Protein AF-A0A0E9M1F2-F1 (afdb_monomer)

Nearest PDB structures (foldseek):
  8jc7-assembly1_A  TM=2.926E-01  e=7.086E+00  Vibrio campbellii
  6x6p-assembly1_A  TM=1.108E-01  e=1.861E+00  Severe acute respiratory syndrome coronavirus 2

Solvent-accessible surface area (backbone atoms only — not comparable to full-atom values): 9567 Å² total; per-residue (Å²): 112,72,69,56,55,54,52,54,57,59,66,70,52,76,85,73,68,86,64,77,74,76,79,70,84,77,82,89,70,90,84,58,89,80,56,48,79,32,83,69,50,69,43,89,30,13,66,42,88,88,74,81,45,76,45,56,32,32,26,39,34,21,42,16,96,83,67,35,23,41,37,38,40,34,37,42,64,46,78,95,40,34,46,50,17,32,39,39,38,39,39,39,50,80,79,75,44,38,36,38,38,41,40,30,30,30,37,47,77,48,76,52,74,49,75,49,71,46,95,90,69,83,50,76,46,79,46,77,46,80,47,74,48,79,35,59,37,40,36,43,36,41,32,48,91,56,82,70,49,59,91,96,43,84,44,78,56,77,51,73,52,78,50,110

Structure (mmCIF, N/CA/C/O backbone):
data_AF-A0A0E9M1F2-F1
#
_entry.id   AF-A0A0E9M1F2-F1
#
loop_
_atom_site.group_PDB
_atom_site.id
_atom_site.type_symbol
_atom_site.label_atom_id
_atom_site.label_alt_id
_atom_site.label_comp_id
_atom_site.label_asym_id
_atom_site.label_entity_id
_atom_site.label_seq_id
_atom_site.pdbx_PDB_ins_code
_atom_site.Cartn_x
_atom_site.Cartn_y
_atom_site.Cartn_z
_atom_site.occupancy
_atom_site.B_iso_or_equiv
_atom_site.auth_seq_id
_atom_site.auth_comp_id
_atom_site.auth_asym_id
_atom_site.auth_atom_id
_atom_site.pdbx_PDB_model_num
ATOM 1 N N . MET A 1 1 ? -1.964 -54.887 18.252 1.00 58.47 1 MET A N 1
ATOM 2 C CA . MET A 1 1 ? -1.751 -53.729 17.357 1.00 58.47 1 MET A CA 1
ATOM 3 C C . MET A 1 1 ? -2.248 -52.422 17.979 1.00 58.47 1 MET A C 1
ATOM 5 O O . MET A 1 1 ? -1.448 -51.513 18.090 1.00 58.47 1 MET A O 1
ATOM 9 N N . ILE A 1 2 ? -3.492 -52.333 18.481 1.00 62.94 2 ILE A N 1
ATOM 10 C CA . ILE A 1 2 ? -4.007 -51.118 19.165 1.00 62.94 2 ILE A CA 1
ATOM 11 C C . ILE A 1 2 ? -3.210 -50.775 20.438 1.00 62.94 2 ILE A C 1
ATOM 13 O O . ILE A 1 2 ? -2.900 -49.617 20.676 1.00 62.94 2 ILE A O 1
ATOM 17 N N . HIS A 1 3 ? -2.825 -51.787 21.219 1.00 69.62 3 HIS A N 1
ATOM 18 C CA . HIS A 1 3 ? -2.101 -51.595 22.481 1.00 69.62 3 HIS A CA 1
ATOM 19 C C . HIS A 1 3 ? -0.719 -50.947 22.298 1.00 69.62 3 HIS A C 1
ATOM 21 O O . HIS A 1 3 ? -0.326 -50.104 23.089 1.00 69.62 3 HIS A O 1
ATOM 27 N N . GLN A 1 4 ? -0.024 -51.305 21.217 1.00 77.81 4 GLN A N 1
ATOM 28 C CA . GLN A 1 4 ? 1.310 -50.798 20.903 1.00 77.81 4 GLN A CA 1
ATOM 29 C C . GLN A 1 4 ? 1.256 -49.344 20.417 1.00 77.81 4 GLN A C 1
ATOM 31 O O . GLN A 1 4 ? 2.061 -48.528 20.835 1.00 77.81 4 GLN A O 1
ATOM 36 N N . LEU A 1 5 ? 0.240 -49.001 19.615 1.00 75.44 5 LEU A N 1
ATOM 37 C CA . LEU A 1 5 ? 0.025 -47.629 19.151 1.00 75.44 5 LEU A CA 1
ATOM 38 C C . LEU A 1 5 ? -0.282 -46.672 20.312 1.00 75.44 5 LEU A C 1
ATOM 40 O O . LEU A 1 5 ? 0.222 -45.556 20.339 1.00 75.44 5 LEU A O 1
ATOM 44 N N . VAL A 1 6 ? -1.104 -47.106 21.274 1.00 77.44 6 VAL A N 1
ATOM 45 C CA . VAL A 1 6 ? -1.392 -46.318 22.482 1.00 77.44 6 VAL A CA 1
ATOM 46 C C . VAL A 1 6 ? -0.105 -46.072 23.263 1.00 77.44 6 VAL A C 1
ATOM 48 O O . VAL A 1 6 ? 0.165 -44.946 23.661 1.00 77.44 6 VAL A O 1
ATOM 51 N N . GLU A 1 7 ? 0.716 -47.101 23.433 1.00 75.38 7 GLU A N 1
ATOM 52 C CA . GLU A 1 7 ? 1.959 -47.025 24.196 1.00 75.38 7 GLU A CA 1
ATOM 53 C C . GLU A 1 7 ? 2.997 -46.116 23.520 1.00 75.38 7 GLU A C 1
ATOM 55 O O . GLU A 1 7 ? 3.590 -45.272 24.189 1.00 75.38 7 GLU A O 1
ATOM 60 N N . ASP A 1 8 ? 3.130 -46.181 22.193 1.00 79.75 8 ASP A N 1
ATOM 61 C CA . ASP A 1 8 ? 4.003 -45.295 21.412 1.00 79.75 8 ASP A CA 1
ATOM 62 C C . ASP A 1 8 ? 3.550 -43.823 21.490 1.00 79.75 8 ASP A C 1
ATOM 64 O O . ASP A 1 8 ? 4.374 -42.927 21.683 1.00 79.75 8 ASP A O 1
ATOM 68 N N . LEU A 1 9 ? 2.237 -43.562 21.423 1.00 75.06 9 LEU A N 1
ATOM 69 C CA . LEU A 1 9 ? 1.673 -42.212 21.573 1.00 75.06 9 LEU A CA 1
ATOM 70 C C . LEU A 1 9 ? 1.876 -41.650 22.987 1.00 75.06 9 LEU A C 1
ATOM 72 O O . LEU A 1 9 ? 2.100 -40.453 23.145 1.00 75.06 9 LEU A O 1
ATOM 76 N N . THR A 1 10 ? 1.839 -42.507 24.011 1.00 70.81 10 THR A N 1
ATOM 77 C CA . THR A 1 10 ? 2.016 -42.075 25.408 1.00 70.81 10 THR A CA 1
ATOM 78 C C . THR A 1 10 ? 3.477 -41.728 25.721 1.00 70.81 10 THR A C 1
ATOM 80 O O . THR A 1 10 ? 3.734 -40.912 26.599 1.00 70.81 10 THR A O 1
ATOM 83 N N . HIS A 1 11 ? 4.440 -42.306 24.992 1.00 74.00 11 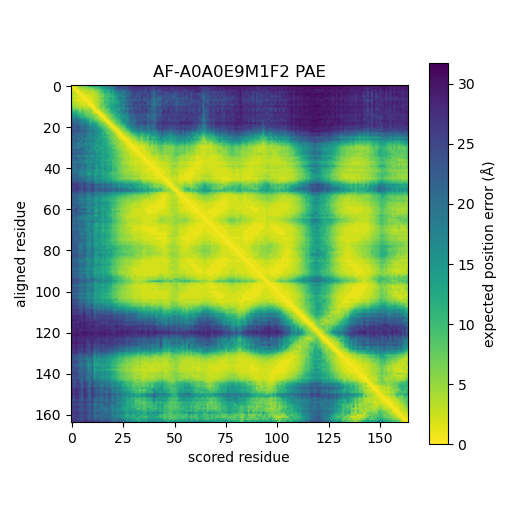HIS A N 1
ATOM 84 C CA . HIS A 1 11 ? 5.865 -41.961 25.104 1.00 74.00 11 HIS A CA 1
ATOM 85 C C . HIS A 1 11 ? 6.272 -40.757 24.242 1.00 74.00 11 HIS A C 1
ATOM 87 O O . HIS A 1 11 ? 7.341 -40.185 24.459 1.00 74.00 11 HIS A O 1
ATOM 93 N N . GLN A 1 12 ? 5.451 -40.382 23.255 1.00 71.06 12 GLN A N 1
ATOM 94 C CA . GLN A 1 12 ? 5.735 -39.265 22.355 1.00 71.06 12 GLN A CA 1
ATOM 95 C C . GLN A 1 12 ? 5.571 -37.898 23.039 1.00 71.06 12 GLN A C 1
ATOM 97 O O . GLN A 1 12 ? 6.252 -36.942 22.663 1.00 71.06 12 GLN A O 1
ATOM 102 N N . GLU A 1 13 ? 4.714 -37.800 24.057 1.00 65.50 13 GLU A N 1
ATOM 103 C CA . GLU A 1 13 ? 4.569 -36.588 24.860 1.00 65.50 13 GLU A CA 1
ATOM 104 C C . GLU A 1 13 ? 5.377 -36.723 26.159 1.00 65.50 13 GLU A C 1
ATOM 106 O O . GLU A 1 13 ? 5.084 -37.599 26.977 1.00 65.50 13 GLU A O 1
ATOM 111 N N . PRO A 1 14 ? 6.400 -35.881 26.401 1.00 70.38 14 PRO A N 1
ATOM 112 C CA . PRO A 1 14 ? 7.039 -35.860 27.706 1.00 70.38 14 PRO A CA 1
ATOM 113 C C . PRO A 1 14 ? 5.980 -35.501 28.752 1.00 70.38 14 PRO A C 1
ATOM 115 O O . PRO A 1 14 ? 5.224 -34.547 28.565 1.00 70.38 14 PRO A O 1
ATOM 118 N N . VAL A 1 15 ? 5.934 -36.241 29.863 1.00 67.00 15 VAL A N 1
ATOM 119 C CA . VAL A 1 15 ? 5.133 -35.855 31.030 1.00 67.00 15 VAL A CA 1
ATOM 120 C C . VAL A 1 15 ? 5.677 -34.515 31.514 1.00 67.00 15 VAL A C 1
ATOM 122 O O . VAL A 1 15 ? 6.695 -34.448 32.200 1.00 67.00 15 VAL A O 1
ATOM 125 N N . VAL A 1 16 ? 5.032 -33.428 31.096 1.00 67.38 16 VAL A N 1
ATOM 126 C CA . VAL A 1 16 ? 5.353 -32.087 31.566 1.00 67.38 16 VAL A CA 1
ATOM 127 C C . VAL A 1 16 ? 4.906 -32.048 33.020 1.00 67.38 16 VAL A C 1
ATOM 129 O O . VAL A 1 16 ? 3.713 -31.925 33.307 1.00 67.38 16 VAL A O 1
ATOM 132 N N . GLU A 1 17 ? 5.853 -32.194 33.955 1.00 67.81 17 GLU A N 1
ATOM 133 C CA . GLU A 1 17 ? 5.609 -31.802 35.340 1.00 67.81 17 GLU A CA 1
ATOM 134 C C . GLU A 1 17 ? 4.988 -30.413 35.309 1.00 67.81 17 GLU A C 1
ATOM 136 O O . GLU A 1 17 ? 5.444 -29.546 34.555 1.00 67.81 17 GLU A O 1
ATOM 141 N N . LYS A 1 18 ? 3.915 -30.227 36.083 1.00 62.44 18 LYS A N 1
ATOM 142 C CA . LYS A 1 18 ? 3.170 -28.974 36.182 1.00 62.44 18 LYS A CA 1
ATOM 143 C C . LYS A 1 18 ? 4.119 -27.900 36.709 1.00 62.44 18 LYS A C 1
ATOM 145 O O . LYS A 1 18 ? 4.168 -27.624 37.901 1.00 62.44 18 LYS A O 1
ATOM 150 N N . THR A 1 19 ? 4.907 -27.343 35.801 1.00 65.06 19 THR A N 1
ATOM 151 C CA . THR A 1 19 ? 5.838 -26.264 36.058 1.00 65.06 19 THR A CA 1
ATOM 152 C C . THR A 1 19 ? 4.945 -25.145 36.540 1.00 65.06 19 THR A C 1
ATOM 154 O O . THR A 1 19 ? 4.008 -24.774 35.826 1.00 65.06 19 THR A O 1
ATOM 157 N N . GLU A 1 20 ? 5.144 -24.681 37.775 1.00 66.31 20 GLU A N 1
ATOM 158 C CA . GLU A 1 20 ? 4.460 -23.484 38.239 1.00 66.31 20 GLU A CA 1
ATOM 159 C C . GLU A 1 20 ? 4.695 -22.427 37.172 1.00 66.31 20 GLU A C 1
ATOM 161 O O . GLU A 1 20 ? 5.838 -22.042 36.914 1.00 66.31 20 GLU A O 1
ATOM 166 N N . ALA A 1 21 ? 3.627 -22.072 36.453 1.00 67.44 21 ALA A N 1
ATOM 167 C CA . ALA A 1 21 ? 3.720 -21.126 35.366 1.00 67.44 21 ALA A CA 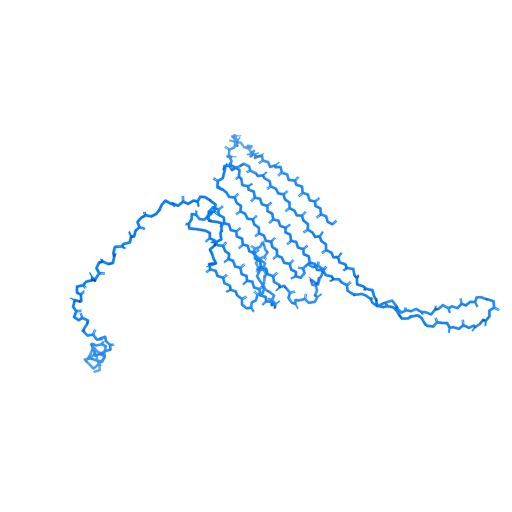1
ATOM 168 C C . ALA A 1 21 ? 4.298 -19.864 35.988 1.00 67.44 21 ALA A C 1
ATOM 170 O O . ALA A 1 21 ? 3.646 -19.218 36.810 1.00 67.44 21 ALA A O 1
ATOM 171 N N . THR A 1 22 ? 5.553 -19.566 35.662 1.00 67.19 22 THR A N 1
ATOM 172 C CA . THR A 1 22 ? 6.215 -18.361 36.129 1.00 67.19 22 THR A CA 1
ATOM 173 C C . THR A 1 22 ? 5.367 -17.215 35.609 1.00 67.19 22 THR A C 1
ATOM 175 O O . THR A 1 22 ? 5.337 -16.932 34.408 1.00 67.19 22 THR A O 1
ATOM 178 N N . SER A 1 23 ? 4.583 -16.622 36.512 1.00 71.00 23 SER A N 1
ATOM 179 C CA . SER A 1 23 ? 3.684 -15.518 36.211 1.00 71.00 23 SER A CA 1
ATOM 180 C C . SER A 1 23 ? 4.551 -14.308 35.914 1.00 71.00 23 SER A C 1
ATOM 182 O O . SER A 1 23 ? 4.844 -13.499 36.792 1.00 71.00 23 SER A O 1
ATOM 184 N N . HIS A 1 24 ? 4.998 -14.209 34.668 1.00 77.06 24 HIS A N 1
ATOM 185 C CA . HIS A 1 24 ? 5.672 -13.028 34.177 1.00 77.06 24 HIS A CA 1
ATOM 186 C C . HIS A 1 24 ? 4.659 -11.881 34.245 1.00 77.06 24 HIS A C 1
ATOM 188 O O . HIS A 1 24 ? 3.594 -11.973 33.627 1.00 77.06 24 HIS A O 1
ATOM 194 N N . PRO A 1 25 ? 4.929 -10.816 35.016 1.00 81.31 25 PRO A N 1
ATOM 195 C CA . PRO A 1 25 ? 4.037 -9.674 35.043 1.00 81.31 25 PRO A CA 1
ATOM 196 C C . PRO A 1 25 ? 4.045 -9.042 33.649 1.00 81.31 25 PRO A C 1
ATOM 198 O O . PRO A 1 25 ? 5.070 -8.534 33.201 1.00 81.31 25 PRO A O 1
ATOM 201 N N . TYR A 1 26 ? 2.909 -9.081 32.951 1.00 82.25 26 TYR A N 1
ATOM 202 C CA . TYR A 1 26 ? 2.729 -8.367 31.690 1.00 82.25 26 TYR A CA 1
ATOM 203 C C . TYR A 1 26 ? 2.345 -6.919 32.008 1.00 82.25 26 TYR A C 1
ATOM 205 O O . TYR A 1 26 ? 1.211 -6.672 32.430 1.00 82.25 26 TYR A O 1
ATOM 213 N N . PRO A 1 27 ? 3.254 -5.938 31.848 1.00 86.44 27 PRO A N 1
ATOM 214 C CA . PRO A 1 27 ? 2.923 -4.555 32.149 1.00 86.44 27 PRO A CA 1
ATOM 215 C C . PRO A 1 27 ? 1.850 -4.066 31.174 1.00 86.44 27 PRO A C 1
ATOM 217 O O . PRO A 1 27 ? 2.080 -3.978 29.966 1.00 86.44 27 PRO A O 1
ATOM 220 N N . VAL A 1 28 ? 0.677 -3.716 31.702 1.00 87.94 28 VAL A N 1
ATOM 221 C CA . VAL A 1 28 ? -0.401 -3.119 30.911 1.00 87.94 28 VAL A CA 1
ATOM 222 C C . VAL A 1 28 ? 0.033 -1.718 30.490 1.00 87.94 28 VAL A C 1
ATOM 224 O O . VAL A 1 28 ? 0.249 -0.838 31.322 1.00 87.94 28 VAL A O 1
ATOM 227 N N . LYS A 1 29 ? 0.167 -1.502 29.180 1.00 89.12 29 LYS A N 1
ATOM 228 C CA . LYS A 1 29 ? 0.490 -0.197 28.591 1.00 89.12 29 LYS A CA 1
ATOM 229 C C . LYS A 1 29 ? -0.711 0.329 27.817 1.00 89.12 29 LYS A C 1
ATOM 231 O O . LYS A 1 29 ? -1.410 -0.426 27.145 1.00 89.12 29 LYS A O 1
ATOM 236 N N . LYS A 1 30 ? -0.932 1.644 27.875 1.00 91.06 30 LYS A N 1
ATOM 237 C CA . LYS A 1 30 ? -1.951 2.310 27.055 1.00 91.06 30 LYS A CA 1
ATOM 238 C C . LYS A 1 30 ? -1.607 2.140 25.573 1.00 91.06 30 LYS A C 1
ATOM 240 O O . LYS A 1 30 ? -0.500 2.472 25.154 1.00 91.06 30 LYS A O 1
ATOM 245 N N . TYR A 1 31 ? -2.569 1.679 24.779 1.00 89.44 31 TYR A N 1
ATOM 246 C CA . TYR A 1 31 ? -2.410 1.571 23.333 1.00 89.44 31 TYR A CA 1
ATOM 247 C C . TYR A 1 31 ? -2.651 2.925 22.649 1.00 89.44 31 TYR A C 1
ATOM 249 O O . TYR A 1 31 ? -3.647 3.602 22.916 1.00 89.44 31 TYR A O 1
ATOM 257 N N . SER A 1 32 ? -1.739 3.324 21.761 1.00 89.88 32 SER A N 1
ATOM 258 C CA . SER A 1 32 ? -1.868 4.541 20.954 1.00 89.88 32 SER A CA 1
ATOM 259 C C . SER A 1 32 ? -2.447 4.217 19.580 1.00 89.88 32 SER A C 1
ATOM 261 O O . SER A 1 32 ? -1.978 3.296 18.917 1.00 89.88 32 SER A O 1
ATOM 263 N N . LYS A 1 33 ? -3.399 5.029 19.103 1.00 86.81 33 LYS A N 1
ATOM 264 C CA . LYS A 1 33 ? -3.916 4.944 17.723 1.00 86.81 33 LYS A CA 1
ATOM 265 C C . LYS A 1 33 ? -2.841 5.210 16.660 1.00 86.81 33 LYS A C 1
ATOM 267 O O . LYS A 1 33 ? -3.015 4.805 15.520 1.00 86.81 33 LYS A O 1
ATOM 272 N N . TRP A 1 34 ? -1.736 5.845 17.053 1.00 89.62 34 TRP A N 1
ATOM 273 C CA . TRP A 1 34 ? -0.570 6.114 16.209 1.00 89.62 34 TRP A CA 1
ATOM 274 C C . TRP A 1 34 ? 0.428 4.956 16.153 1.00 89.62 34 TRP A C 1
ATOM 276 O O . TRP A 1 34 ? 1.471 5.073 15.517 1.00 89.62 34 TRP A O 1
ATOM 286 N N . ASN A 1 35 ? 0.131 3.830 16.803 1.00 92.25 35 ASN A N 1
ATOM 287 C CA . ASN A 1 35 ? 0.880 2.602 16.591 1.00 92.25 35 ASN A CA 1
ATOM 288 C C . ASN A 1 35 ? 0.437 1.975 15.258 1.00 92.25 35 ASN A C 1
ATOM 290 O O . ASN A 1 35 ? -0.394 1.071 15.234 1.00 92.25 35 ASN A O 1
ATOM 294 N N . LEU A 1 36 ? 0.903 2.560 14.152 1.00 92.62 36 LEU A N 1
ATOM 295 C CA . LEU A 1 36 ? 0.463 2.244 12.789 1.00 92.62 36 LEU A CA 1
ATOM 296 C C . LEU A 1 36 ? 1.161 1.005 12.221 1.00 92.62 36 LEU A C 1
ATOM 298 O O . LEU A 1 36 ? 0.579 0.286 11.413 1.00 92.62 36 LEU A O 1
ATOM 302 N N . LEU A 1 37 ? 2.407 0.771 12.637 1.00 94.88 37 LEU A N 1
ATOM 303 C CA . LEU A 1 37 ? 3.264 -0.270 12.087 1.00 94.88 37 LEU A CA 1
ATOM 304 C C . LEU A 1 37 ? 3.353 -1.463 13.031 1.00 94.88 37 LEU A C 1
ATOM 306 O O . LEU A 1 37 ? 3.748 -1.332 14.185 1.00 94.88 37 LEU A O 1
ATOM 310 N N . ASN A 1 38 ? 3.019 -2.632 12.507 1.00 95.56 38 ASN A N 1
ATOM 311 C CA . ASN A 1 38 ? 3.232 -3.923 13.132 1.00 95.56 38 ASN A CA 1
ATOM 312 C C . ASN A 1 38 ? 3.252 -4.967 12.011 1.00 95.56 38 ASN A C 1
ATOM 314 O O . ASN A 1 38 ? 2.199 -5.334 11.489 1.00 95.56 38 ASN A O 1
ATOM 318 N N . VAL A 1 39 ? 4.453 -5.371 11.583 1.00 96.44 39 VAL A N 1
ATOM 319 C CA . VAL A 1 39 ? 4.628 -6.318 10.471 1.00 96.44 39 VAL A CA 1
ATOM 320 C C . VAL A 1 39 ? 3.916 -7.617 10.829 1.00 96.44 39 VAL A C 1
ATOM 322 O O . VAL A 1 39 ? 4.262 -8.270 11.808 1.00 96.44 39 VAL A O 1
ATOM 325 N N . HIS A 1 40 ? 2.896 -7.956 10.047 1.00 95.38 40 HIS A N 1
ATOM 326 C CA . HIS A 1 40 ? 2.016 -9.086 10.313 1.00 95.38 40 HIS A CA 1
ATOM 327 C C . HIS A 1 40 ? 2.360 -10.280 9.425 1.00 95.38 40 HIS A C 1
ATOM 329 O O . HIS A 1 40 ? 2.357 -11.417 9.884 1.00 95.38 40 HIS A O 1
ATOM 335 N N . SER A 1 41 ? 2.680 -10.030 8.155 1.00 95.31 41 SER A N 1
ATOM 336 C CA . SER A 1 41 ? 3.044 -11.087 7.214 1.00 95.31 41 SER A CA 1
ATOM 337 C C . SER A 1 41 ? 3.902 -10.555 6.072 1.00 95.31 41 SER A C 1
ATOM 339 O O . SER A 1 41 ? 3.972 -9.352 5.816 1.00 95.31 41 SER A O 1
ATOM 341 N N . TRP A 1 42 ? 4.574 -11.472 5.390 1.00 96.88 42 TRP A N 1
ATOM 342 C CA . TRP A 1 42 ? 5.302 -11.224 4.156 1.00 96.88 42 TRP A CA 1
ATOM 343 C C . TRP A 1 42 ? 5.216 -12.472 3.277 1.00 96.88 42 TRP A C 1
ATOM 345 O O . TRP A 1 42 ? 4.923 -13.562 3.772 1.00 96.88 42 TRP A O 1
ATOM 355 N N . ALA A 1 43 ? 5.456 -12.314 1.982 1.00 96.19 43 ALA A N 1
ATOM 356 C CA . ALA A 1 43 ? 5.445 -13.411 1.027 1.00 96.19 43 ALA A CA 1
ATOM 357 C C . ALA A 1 43 ? 6.554 -13.225 -0.019 1.00 96.19 43 ALA A C 1
ATOM 359 O O . ALA A 1 43 ? 6.738 -12.101 -0.498 1.00 96.19 43 ALA A O 1
ATOM 360 N N . PRO A 1 44 ? 7.251 -14.303 -0.436 1.00 96.56 44 PRO A N 1
ATOM 361 C CA . PRO A 1 44 ? 8.219 -14.296 -1.540 1.00 96.56 44 PRO A CA 1
ATOM 362 C C . PRO A 1 44 ? 7.523 -14.314 -2.916 1.00 96.56 44 PRO A C 1
ATOM 364 O O . PRO A 1 44 ? 7.980 -14.947 -3.864 1.00 96.56 44 PRO A O 1
ATOM 367 N N . THR A 1 45 ? 6.372 -13.657 -2.994 1.00 96.00 45 THR A N 1
ATOM 368 C CA . THR A 1 45 ? 5.574 -13.438 -4.195 1.00 96.00 45 THR A CA 1
ATOM 369 C C . THR A 1 45 ? 4.938 -12.067 -4.069 1.00 96.00 45 THR A C 1
ATOM 371 O O . THR A 1 45 ? 4.599 -11.639 -2.962 1.00 96.00 45 THR A O 1
ATOM 374 N N . PHE A 1 46 ? 4.722 -11.393 -5.189 1.00 95.38 46 PHE A N 1
ATOM 375 C CA . PHE A 1 46 ? 3.905 -10.195 -5.200 1.00 95.38 46 PHE A CA 1
ATOM 376 C C . PHE A 1 46 ? 2.425 -10.578 -5.148 1.00 95.38 46 PHE A C 1
ATOM 378 O O . PHE A 1 46 ? 1.949 -11.312 -6.012 1.00 95.38 46 PHE A O 1
ATOM 385 N N . VAL A 1 47 ? 1.699 -10.072 -4.154 1.00 90.75 47 VAL A N 1
ATOM 386 C CA . VAL A 1 47 ? 0.257 -10.281 -3.994 1.00 90.75 47 VAL A CA 1
ATOM 387 C C . VAL A 1 47 ? -0.469 -8.971 -4.267 1.00 90.75 47 VAL A C 1
ATOM 389 O O . VAL A 1 47 ? -0.308 -7.991 -3.538 1.00 90.75 47 VAL A O 1
ATOM 392 N N . ASN A 1 48 ? -1.308 -8.954 -5.301 1.00 83.50 48 ASN A N 1
ATOM 393 C CA . ASN A 1 48 ? -2.244 -7.861 -5.514 1.00 83.50 48 ASN A CA 1
ATOM 394 C C . ASN A 1 48 ? -3.501 -8.102 -4.667 1.00 83.50 48 ASN A C 1
ATOM 396 O O . ASN A 1 48 ? -4.433 -8.773 -5.106 1.00 83.50 48 ASN A O 1
ATOM 400 N N . PHE A 1 49 ? -3.541 -7.514 -3.471 1.00 72.19 49 PHE A N 1
ATOM 401 C CA . PHE A 1 49 ? -4.661 -7.654 -2.532 1.00 72.19 49 PHE A CA 1
ATOM 402 C C . PHE A 1 49 ? -6.003 -7.110 -3.054 1.00 72.19 49 PHE A C 1
ATOM 404 O O . PHE A 1 49 ? -7.042 -7.466 -2.510 1.00 72.19 49 PHE A O 1
ATOM 411 N N . SER A 1 50 ? -6.003 -6.273 -4.099 1.00 68.56 50 SER A N 1
ATOM 412 C CA . SER A 1 50 ? -7.238 -5.739 -4.700 1.00 68.56 50 SER A CA 1
ATOM 413 C C . SER A 1 50 ? -7.814 -6.632 -5.801 1.00 68.56 50 SER A C 1
ATOM 415 O O . SER A 1 50 ? -9.014 -6.590 -6.050 1.00 68.56 50 SER A O 1
ATOM 417 N N . GLY A 1 51 ? -6.964 -7.394 -6.494 1.00 68.94 51 GLY A N 1
ATOM 418 C CA . GLY A 1 51 ? -7.349 -8.201 -7.658 1.00 68.94 51 GLY A CA 1
ATOM 419 C C . GLY A 1 51 ? -7.125 -9.703 -7.497 1.00 68.94 51 GLY A C 1
ATOM 420 O O . GLY A 1 51 ? -7.284 -10.417 -8.477 1.00 68.94 51 GLY A O 1
ATOM 421 N N . GLU A 1 52 ? -6.692 -10.156 -6.316 1.00 75.69 52 GLU A N 1
ATOM 422 C CA . GLU A 1 52 ? -6.387 -11.561 -5.980 1.00 75.69 52 GLU A CA 1
ATOM 423 C C . GLU A 1 52 ? -5.384 -12.246 -6.928 1.00 75.69 52 GLU A C 1
ATOM 425 O O . GLU A 1 52 ? -5.325 -13.469 -7.031 1.00 75.69 52 GLU A O 1
ATOM 430 N N . ASN A 1 53 ? -4.544 -11.459 -7.604 1.00 85.50 53 ASN A N 1
ATOM 431 C CA . ASN A 1 53 ? -3.508 -11.976 -8.493 1.00 85.50 53 ASN A CA 1
ATOM 432 C C . ASN A 1 53 ? -2.183 -12.135 -7.748 1.00 85.50 53 ASN A C 1
ATOM 434 O O . ASN A 1 53 ? -1.800 -11.277 -6.947 1.00 85.50 53 ASN A O 1
ATOM 438 N N . ILE A 1 54 ? -1.460 -13.206 -8.071 1.00 91.44 54 ILE A N 1
ATOM 439 C CA . ILE A 1 54 ? -0.122 -13.482 -7.550 1.00 91.44 54 ILE A CA 1
ATOM 440 C C . ILE A 1 54 ? 0.866 -13.443 -8.714 1.00 91.44 54 ILE A C 1
ATOM 442 O O . ILE A 1 54 ? 0.671 -14.112 -9.728 1.00 91.44 54 ILE A O 1
ATOM 446 N N . TYR A 1 55 ? 1.938 -12.675 -8.551 1.00 93.88 55 TYR A N 1
ATOM 447 C CA . TYR A 1 55 ? 3.037 -12.573 -9.505 1.00 93.88 55 TYR A CA 1
ATOM 448 C C . TYR A 1 55 ? 4.374 -12.865 -8.820 1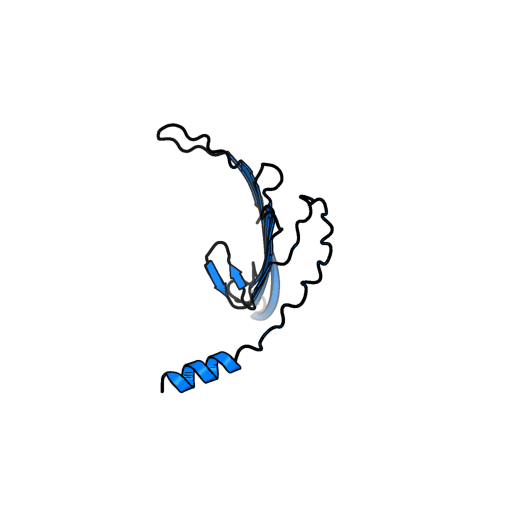.00 93.88 55 TYR A C 1
ATOM 450 O O . TYR A 1 55 ? 4.491 -12.860 -7.591 1.00 93.88 55 TYR A O 1
ATOM 458 N N . THR A 1 56 ? 5.414 -13.097 -9.618 1.00 95.94 56 THR A N 1
ATOM 459 C CA . THR A 1 56 ? 6.792 -13.140 -9.118 1.00 95.94 56 THR A CA 1
ATOM 460 C C . THR A 1 56 ? 7.130 -11.813 -8.449 1.00 95.94 56 THR A C 1
ATOM 462 O O . THR A 1 56 ? 6.874 -10.756 -9.020 1.00 95.94 56 THR A O 1
ATOM 465 N N . GLY A 1 57 ? 7.706 -11.845 -7.249 1.00 96.56 57 GLY A N 1
ATOM 466 C CA . GLY A 1 57 ? 8.052 -10.622 -6.534 1.00 96.56 57 GLY A CA 1
ATOM 467 C C . GLY A 1 57 ? 8.117 -10.801 -5.025 1.00 96.56 57 GLY A C 1
ATOM 468 O O . GLY A 1 57 ? 8.373 -11.896 -4.537 1.00 96.56 57 GLY A O 1
ATOM 469 N N . LEU A 1 58 ? 7.880 -9.720 -4.290 1.00 97.50 58 LEU A N 1
ATOM 470 C CA . LEU A 1 58 ? 7.887 -9.697 -2.829 1.00 97.50 58 LEU A CA 1
ATOM 471 C C . LEU A 1 58 ? 6.715 -8.856 -2.326 1.00 97.50 58 LEU A C 1
ATOM 473 O O . LEU A 1 58 ? 6.426 -7.795 -2.882 1.00 97.50 58 LEU A O 1
ATOM 477 N N . SER A 1 59 ? 6.083 -9.280 -1.237 1.00 97.19 59 SER A N 1
ATOM 478 C CA . SER A 1 59 ? 5.069 -8.490 -0.540 1.00 97.19 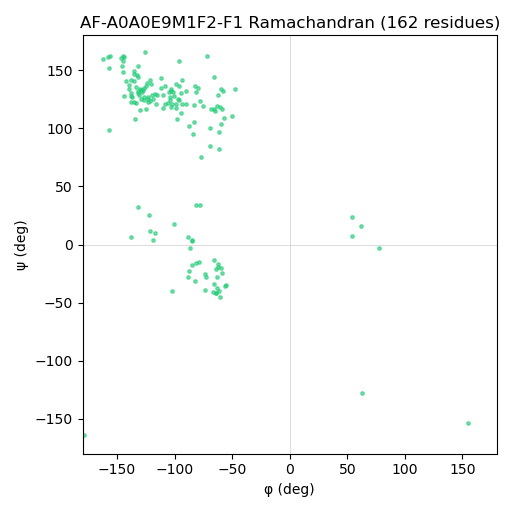59 SER A CA 1
ATOM 479 C C . SER A 1 59 ? 5.278 -8.511 0.966 1.00 97.19 59 SER A C 1
ATOM 481 O O . SER A 1 59 ? 5.711 -9.510 1.535 1.00 97.19 59 SER A O 1
ATOM 483 N N . VAL A 1 60 ? 4.932 -7.406 1.617 1.00 97.19 60 VAL A N 1
ATOM 484 C CA . VAL A 1 60 ? 4.900 -7.256 3.071 1.00 97.19 60 VAL A CA 1
ATOM 485 C C . VAL A 1 60 ? 3.614 -6.550 3.479 1.00 97.19 60 VAL A C 1
ATOM 487 O O . VAL A 1 60 ? 3.158 -5.616 2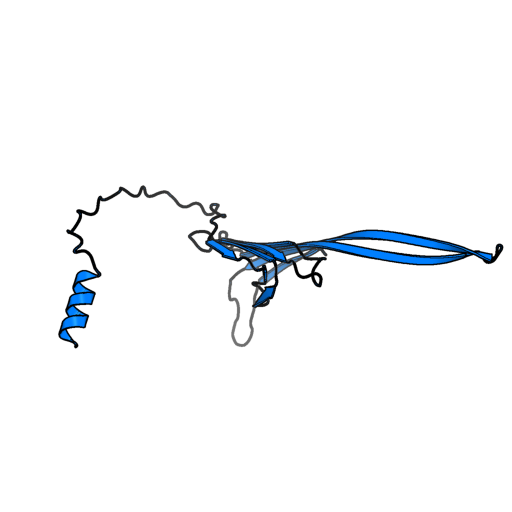.818 1.00 97.19 60 VAL A O 1
ATOM 490 N N . MET A 1 61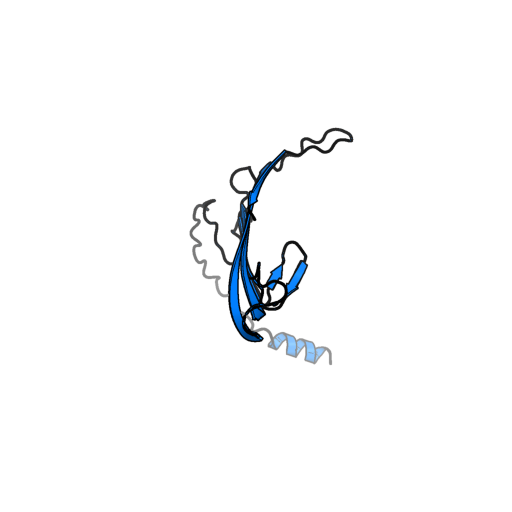 ? 3.026 -6.999 4.580 1.00 96.62 61 MET A N 1
ATOM 491 C CA . MET A 1 61 ? 1.818 -6.442 5.163 1.00 96.62 61 MET A CA 1
ATOM 492 C C . MET A 1 61 ? 2.054 -6.136 6.638 1.00 96.62 61 MET A C 1
ATOM 494 O O . MET A 1 61 ? 2.551 -6.952 7.414 1.00 96.62 61 MET A O 1
ATOM 498 N N . SER A 1 62 ? 1.638 -4.943 7.027 1.00 97.12 62 SER A N 1
ATOM 499 C CA . SER A 1 62 ? 1.655 -4.432 8.384 1.00 97.12 62 SER A CA 1
ATOM 500 C C . SER A 1 62 ? 0.219 -4.180 8.825 1.00 97.12 62 SER A C 1
ATOM 502 O O . SER A 1 62 ? -0.556 -3.546 8.108 1.00 97.12 62 SER A O 1
ATOM 504 N N . GLN A 1 63 ? -0.143 -4.697 9.995 1.00 96.38 63 GLN A N 1
ATOM 505 C CA . GLN A 1 63 ? -1.465 -4.534 10.583 1.00 96.38 63 GLN A CA 1
ATOM 506 C C . GLN A 1 63 ? -1.324 -4.256 12.069 1.00 96.38 63 GLN A C 1
ATOM 508 O O . GLN A 1 63 ? -0.768 -5.057 12.823 1.00 96.38 63 GLN A O 1
ATOM 513 N N . ASN A 1 64 ? -1.863 -3.126 12.510 1.00 96.06 64 ASN A N 1
ATOM 514 C CA . ASN A 1 64 ? -1.828 -2.786 13.921 1.00 96.06 64 ASN A CA 1
ATOM 515 C C . ASN A 1 64 ? -2.785 -3.654 14.763 1.00 96.06 64 ASN A C 1
ATOM 517 O O . ASN A 1 64 ? -3.718 -4.262 14.246 1.00 96.06 64 ASN A O 1
ATOM 521 N N . LEU A 1 65 ? -2.578 -3.680 16.084 1.00 93.31 65 LEU A N 1
ATOM 522 C CA . LEU A 1 65 ? -3.324 -4.547 17.010 1.00 93.31 65 LEU A CA 1
ATOM 523 C C . LEU A 1 65 ? -4.852 -4.377 16.931 1.00 93.31 65 LEU A C 1
ATOM 525 O O . LEU A 1 65 ? -5.587 -5.341 17.106 1.00 93.31 65 LEU A O 1
ATOM 529 N N . LEU A 1 66 ? -5.333 -3.154 16.683 1.00 93.38 66 LEU A N 1
ATOM 530 C CA . LEU A 1 66 ? -6.768 -2.861 16.586 1.00 93.38 66 LEU A CA 1
ATOM 531 C C . LEU A 1 66 ? -7.346 -3.084 15.178 1.00 93.38 66 LEU A C 1
ATOM 533 O O . LEU A 1 66 ? -8.534 -2.846 14.976 1.00 93.38 66 LEU A O 1
ATOM 537 N N . GLY A 1 67 ? -6.525 -3.455 14.190 1.00 92.75 67 GLY A N 1
ATOM 538 C CA . GLY A 1 67 ? -6.933 -3.554 12.785 1.00 92.75 67 GLY A CA 1
ATOM 539 C C . GLY A 1 67 ? -7.403 -2.228 12.173 1.00 92.75 67 GLY A C 1
ATOM 540 O O . GLY A 1 67 ? -8.045 -2.219 11.127 1.00 92.75 67 GLY A O 1
ATOM 541 N N . THR A 1 68 ? -7.109 -1.097 12.818 1.00 95.12 68 THR A N 1
ATOM 542 C CA . THR A 1 68 ? -7.469 0.235 12.321 1.00 95.12 68 THR A CA 1
ATOM 543 C C . THR A 1 68 ? -6.486 0.753 11.284 1.00 95.12 68 THR A C 1
ATOM 545 O O . THR A 1 68 ? -6.813 1.714 10.596 1.00 95.12 68 THR A O 1
ATOM 548 N N . THR A 1 69 ? -5.303 0.152 11.175 1.00 97.19 69 THR A N 1
ATOM 549 C CA . THR A 1 69 ? -4.302 0.493 10.162 1.00 97.19 69 THR A CA 1
ATOM 550 C C . THR A 1 69 ? -3.851 -0.770 9.456 1.00 97.19 69 THR A C 1
ATOM 552 O O . THR A 1 69 ? -3.392 -1.704 10.116 1.00 97.19 69 THR A O 1
ATOM 555 N N . ILE A 1 70 ? -3.966 -0.771 8.131 1.00 96.81 70 ILE A N 1
ATOM 556 C CA . ILE A 1 70 ? -3.404 -1.793 7.252 1.00 96.81 70 ILE A CA 1
ATOM 557 C C . ILE A 1 70 ? -2.492 -1.080 6.264 1.00 96.81 70 ILE A C 1
ATOM 559 O O . ILE A 1 70 ? -2.911 -0.122 5.618 1.00 96.81 70 ILE A O 1
ATOM 563 N N . ILE A 1 71 ? -1.246 -1.533 6.172 1.00 97.06 71 ILE A N 1
ATOM 564 C CA . ILE A 1 71 ? -0.273 -1.047 5.198 1.00 97.06 71 ILE A CA 1
ATOM 565 C C . ILE A 1 71 ? 0.268 -2.252 4.450 1.00 97.06 71 ILE A C 1
ATOM 567 O O . ILE A 1 71 ? 0.750 -3.197 5.073 1.00 97.06 71 ILE A O 1
ATOM 571 N N . THR A 1 72 ? 0.220 -2.217 3.127 1.00 96.56 72 THR A N 1
ATOM 572 C CA . THR A 1 72 ? 0.820 -3.239 2.271 1.00 96.56 72 THR A CA 1
ATOM 573 C C . THR A 1 72 ? 1.846 -2.588 1.368 1.00 96.56 72 THR A C 1
ATOM 575 O O . THR A 1 72 ? 1.618 -1.504 0.839 1.00 96.56 72 THR A O 1
ATOM 578 N N . ALA A 1 73 ? 2.985 -3.239 1.184 1.00 96.62 73 ALA A N 1
ATOM 579 C CA . ALA A 1 73 ? 3.987 -2.819 0.222 1.00 96.62 73 ALA A CA 1
ATOM 580 C C . ALA A 1 73 ? 4.482 -4.030 -0.563 1.00 96.62 73 ALA A C 1
ATOM 582 O O . ALA A 1 73 ? 4.521 -5.146 -0.041 1.00 96.62 73 ALA A O 1
ATOM 583 N N . GLY A 1 74 ? 4.867 -3.827 -1.816 1.00 96.06 74 GLY A N 1
ATOM 584 C CA . GLY A 1 74 ? 5.363 -4.919 -2.634 1.00 96.06 74 GLY A CA 1
ATOM 585 C C . GLY A 1 74 ? 6.135 -4.477 -3.862 1.00 96.06 74 GLY A C 1
ATOM 586 O O . GLY A 1 74 ? 5.994 -3.353 -4.338 1.00 96.06 74 GLY A O 1
ATOM 587 N N . TYR A 1 75 ? 6.936 -5.410 -4.359 1.00 96.69 75 TYR A N 1
ATOM 588 C CA . TYR A 1 75 ? 7.648 -5.332 -5.623 1.00 96.69 75 TYR A CA 1
ATOM 589 C C . TYR A 1 75 ? 7.125 -6.426 -6.552 1.00 96.69 75 TYR A C 1
ATOM 591 O O . TYR A 1 75 ? 7.205 -7.602 -6.201 1.00 96.69 75 TYR A O 1
ATOM 599 N N . ASN A 1 76 ? 6.598 -6.043 -7.708 1.00 95.50 76 ASN A N 1
ATOM 600 C CA . ASN A 1 76 ? 6.152 -6.912 -8.782 1.00 95.50 76 ASN A CA 1
ATOM 601 C C . ASN A 1 76 ? 7.293 -7.078 -9.793 1.00 95.50 76 ASN A C 1
ATOM 603 O O . ASN A 1 76 ? 7.687 -6.128 -10.460 1.00 95.50 76 ASN A O 1
ATOM 607 N N . GLY A 1 77 ? 7.823 -8.293 -9.894 1.00 94.62 77 GLY A N 1
ATOM 608 C CA . GLY A 1 77 ? 8.885 -8.652 -10.829 1.00 94.62 77 GLY A CA 1
ATOM 609 C C . GLY A 1 77 ? 8.380 -9.106 -12.199 1.00 94.62 77 GLY A C 1
ATOM 610 O O . GLY A 1 77 ? 9.178 -9.600 -12.988 1.00 94.62 77 GLY A O 1
ATOM 611 N N . ASN A 1 78 ? 7.077 -9.012 -12.479 1.00 93.19 78 ASN A N 1
ATOM 612 C CA . ASN A 1 78 ? 6.533 -9.310 -13.800 1.00 93.19 78 ASN A CA 1
ATOM 613 C C . ASN A 1 78 ? 6.849 -8.156 -14.781 1.00 93.19 78 ASN A C 1
ATOM 615 O O . ASN A 1 78 ? 6.350 -7.049 -14.559 1.00 93.19 78 ASN A O 1
ATOM 619 N N . PRO A 1 79 ? 7.587 -8.404 -15.884 1.00 91.19 79 PRO A N 1
ATOM 620 C CA . PRO A 1 79 ? 7.945 -7.371 -16.864 1.00 91.19 79 PRO A CA 1
ATOM 621 C C . PRO A 1 79 ? 6.741 -6.664 -17.507 1.00 91.19 79 PRO A C 1
ATOM 623 O O . PRO A 1 79 ? 6.827 -5.515 -17.923 1.00 91.19 79 PRO A O 1
ATOM 626 N N . ALA A 1 80 ? 5.573 -7.315 -17.550 1.00 90.94 80 ALA A N 1
ATOM 627 C CA . ALA A 1 80 ? 4.350 -6.697 -18.066 1.00 90.94 80 ALA A CA 1
ATOM 628 C C . ALA A 1 80 ? 3.839 -5.524 -17.200 1.00 90.94 80 ALA A C 1
ATOM 630 O O . ALA A 1 80 ? 2.966 -4.779 -17.639 1.00 90.94 80 ALA A O 1
ATOM 631 N N . TYR A 1 81 ? 4.356 -5.369 -15.976 1.00 91.00 81 TYR A N 1
ATOM 632 C CA . TYR A 1 81 ? 3.939 -4.361 -14.999 1.00 91.00 81 TYR A CA 1
ATOM 633 C C . TYR A 1 81 ? 5.099 -3.454 -14.549 1.00 91.00 81 TYR A C 1
ATOM 635 O O . TYR A 1 81 ? 5.054 -2.907 -13.449 1.00 91.00 81 TYR A O 1
ATOM 643 N N . GLU A 1 82 ? 6.139 -3.276 -15.372 1.00 92.19 82 GLU A N 1
ATOM 644 C CA . GLU A 1 82 ? 7.320 -2.465 -15.019 1.00 92.19 82 GLU A CA 1
ATOM 645 C C . GLU A 1 82 ? 6.980 -1.021 -14.612 1.00 92.19 82 GLU A C 1
ATOM 647 O O . GLU A 1 82 ? 7.573 -0.490 -13.668 1.00 92.19 82 GLU A O 1
ATOM 652 N N . SER A 1 83 ? 5.966 -0.417 -15.244 1.00 91.81 83 SER A N 1
ATOM 653 C CA . SER A 1 83 ? 5.476 0.935 -14.937 1.00 91.81 83 SER A CA 1
ATOM 654 C C . SER A 1 83 ? 4.887 1.083 -13.528 1.00 91.81 83 SER A C 1
ATOM 656 O O . SER A 1 83 ? 4.824 2.188 -12.996 1.00 91.81 83 SER A O 1
ATOM 658 N N . GLU A 1 84 ? 4.480 -0.018 -12.899 1.00 92.06 84 GLU A N 1
ATOM 659 C CA . GLU A 1 84 ? 3.863 -0.058 -11.569 1.00 92.06 84 GLU A CA 1
ATOM 660 C C . GLU A 1 84 ? 4.536 -1.133 -10.694 1.00 92.06 84 GLU A C 1
ATOM 662 O O . GLU A 1 84 ? 3.897 -1.786 -9.863 1.00 92.06 84 GLU A O 1
ATOM 667 N N . LYS A 1 85 ? 5.844 -1.355 -10.897 1.00 94.88 85 LYS A N 1
ATOM 668 C CA . LYS A 1 85 ? 6.582 -2.448 -10.250 1.00 94.88 85 LYS A CA 1
ATOM 669 C C . LYS A 1 85 ? 6.643 -2.329 -8.733 1.00 94.88 85 LYS A C 1
ATOM 671 O O . LYS A 1 85 ? 6.699 -3.344 -8.052 1.00 94.88 85 LYS A O 1
ATOM 676 N N . TYR A 1 86 ? 6.588 -1.131 -8.166 1.00 96.00 86 TYR A N 1
ATOM 677 C CA . TYR A 1 86 ? 6.493 -0.929 -6.724 1.00 96.00 86 TYR A CA 1
ATOM 678 C C . TYR A 1 86 ? 5.104 -0.441 -6.342 1.00 96.00 86 TYR A C 1
ATOM 680 O O . TYR A 1 86 ? 4.555 0.456 -6.977 1.00 96.00 86 TYR A O 1
ATOM 688 N N . ASN A 1 87 ? 4.549 -1.005 -5.274 1.00 95.19 87 ASN A N 1
ATOM 689 C CA . ASN A 1 87 ? 3.200 -0.700 -4.812 1.00 95.19 87 ASN A CA 1
ATOM 690 C C . ASN A 1 87 ? 3.211 -0.472 -3.304 1.00 95.19 87 ASN A C 1
ATOM 692 O O . ASN A 1 87 ? 3.828 -1.244 -2.569 1.00 95.19 87 ASN A O 1
ATOM 696 N N . ILE A 1 88 ? 2.517 0.567 -2.847 1.00 96.19 88 ILE A N 1
ATOM 697 C CA . ILE A 1 88 ? 2.299 0.887 -1.437 1.00 96.19 88 ILE A CA 1
ATOM 698 C C . ILE A 1 88 ? 0.826 1.241 -1.263 1.00 96.19 88 ILE A C 1
ATOM 700 O O . ILE A 1 88 ? 0.324 2.176 -1.886 1.00 96.19 88 ILE A O 1
ATOM 704 N N . ASN A 1 89 ? 0.129 0.525 -0.388 1.00 96.00 89 ASN A N 1
ATOM 705 C CA . ASN A 1 89 ? -1.239 0.843 -0.005 1.00 96.00 89 ASN A CA 1
ATOM 706 C C . ASN A 1 89 ? -1.320 1.071 1.499 1.00 96.00 89 ASN A C 1
ATOM 708 O O . ASN A 1 89 ? -0.671 0.378 2.282 1.00 96.00 89 ASN A O 1
ATOM 712 N N . LEU A 1 90 ? -2.125 2.045 1.904 1.00 96.38 90 LEU A N 1
ATOM 713 C CA . LEU A 1 90 ? -2.401 2.358 3.297 1.00 96.38 90 LEU A CA 1
ATOM 714 C C . LEU A 1 90 ? -3.894 2.614 3.458 1.00 96.38 90 LEU A C 1
ATOM 716 O O . LEU A 1 90 ? -4.457 3.467 2.781 1.00 96.38 90 LEU A O 1
ATOM 720 N N . THR A 1 91 ? -4.504 1.911 4.405 1.00 96.38 91 THR A N 1
ATOM 721 C CA . THR A 1 91 ? -5.880 2.135 4.847 1.00 96.38 91 THR A CA 1
ATOM 722 C C . THR A 1 91 ? -5.868 2.445 6.337 1.00 96.38 91 THR A C 1
ATOM 724 O O . THR A 1 91 ? -5.391 1.641 7.145 1.00 96.38 91 THR A O 1
ATOM 727 N N . TYR A 1 92 ? -6.426 3.592 6.723 1.00 96.62 92 TYR A N 1
ATOM 728 C CA . TYR A 1 92 ? -6.499 4.040 8.112 1.00 96.62 92 TYR A CA 1
ATOM 729 C C . TYR A 1 92 ? -7.931 4.384 8.531 1.00 96.62 92 TYR A C 1
ATOM 731 O O . TYR A 1 92 ? -8.591 5.226 7.935 1.00 96.62 92 TYR A O 1
ATOM 739 N N . ARG A 1 93 ? -8.405 3.746 9.603 1.00 95.06 93 ARG A N 1
ATOM 740 C CA . ARG A 1 93 ? -9.795 3.795 10.096 1.00 95.06 93 ARG A CA 1
ATOM 741 C C . ARG A 1 93 ? -9.902 4.311 11.537 1.00 95.06 93 ARG A C 1
ATOM 743 O O . ARG A 1 93 ? -10.938 4.177 12.181 1.00 95.06 93 ARG A O 1
ATOM 750 N N . GLY A 1 94 ? -8.822 4.867 12.094 1.00 92.94 94 GLY A N 1
ATOM 751 C CA . GLY A 1 94 ? -8.728 5.203 13.524 1.00 92.94 94 GLY A CA 1
ATOM 752 C C . GLY A 1 94 ? -9.431 6.497 13.967 1.00 92.94 94 GLY A C 1
ATOM 753 O O . GLY A 1 94 ? -9.620 6.698 15.177 1.00 92.94 94 GLY A O 1
ATOM 754 N N . LEU A 1 95 ? -9.804 7.373 13.023 1.00 89.94 95 LEU A N 1
ATOM 755 C CA . LEU A 1 95 ? -10.286 8.741 13.281 1.00 89.94 95 LEU A CA 1
ATOM 756 C C . LEU A 1 95 ? -11.735 9.017 12.850 1.00 89.94 95 LEU A C 1
ATOM 758 O O . LEU A 1 95 ? -12.150 10.167 12.940 1.00 89.94 95 LEU A O 1
ATOM 762 N N . TYR A 1 96 ? -12.512 7.994 12.477 1.00 85.44 96 TYR A N 1
ATOM 763 C CA . TYR A 1 96 ? -13.926 8.095 12.064 1.00 85.44 96 TYR A CA 1
ATOM 764 C C . TYR A 1 96 ? -14.231 8.618 10.635 1.00 85.44 96 TYR A C 1
ATOM 766 O O . TYR A 1 96 ? -15.386 8.520 10.224 1.00 85.44 96 TYR A O 1
ATOM 774 N N . PRO A 1 97 ? -13.241 9.032 9.823 1.00 91.38 97 PRO A N 1
ATOM 775 C CA . PRO A 1 97 ? -13.210 8.706 8.394 1.00 91.38 97 PRO A CA 1
ATOM 776 C C . PRO A 1 97 ? -12.335 7.475 8.131 1.00 91.38 97 PRO A C 1
ATOM 778 O O . PRO A 1 97 ? -11.446 7.150 8.925 1.00 91.38 97 PRO A O 1
ATOM 781 N N . ILE A 1 98 ? -12.573 6.813 7.001 1.00 94.50 98 ILE A N 1
ATOM 782 C CA . ILE A 1 98 ? -11.653 5.841 6.409 1.00 94.50 98 ILE A CA 1
ATOM 783 C C . ILE A 1 98 ? -10.791 6.602 5.411 1.00 94.50 98 ILE A C 1
ATOM 785 O O . ILE A 1 98 ? -11.331 7.211 4.496 1.00 94.50 98 ILE A O 1
ATOM 789 N N . PHE A 1 99 ? -9.478 6.583 5.605 1.00 95.75 99 PHE A N 1
ATOM 790 C CA . PHE A 1 99 ? -8.509 7.151 4.678 1.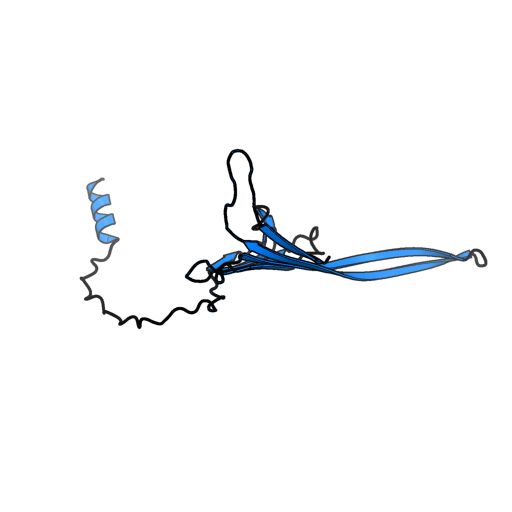00 95.75 99 PHE A CA 1
ATOM 791 C C . PHE A 1 99 ? -7.842 6.036 3.896 1.00 95.75 99 PHE A C 1
ATOM 793 O O . PHE A 1 99 ? -7.384 5.065 4.501 1.00 95.75 99 PHE A O 1
ATOM 800 N N . ASP A 1 100 ? -7.733 6.220 2.589 1.00 95.75 100 ASP A N 1
ATOM 801 C CA . ASP A 1 100 ? -7.080 5.283 1.689 1.00 95.75 100 ASP A CA 1
ATOM 802 C C . ASP A 1 100 ? -6.025 6.011 0.861 1.00 95.75 100 ASP A C 1
ATOM 804 O O . ASP A 1 100 ? -6.261 7.096 0.327 1.00 95.75 100 ASP A O 1
ATOM 808 N N . LEU A 1 101 ? -4.852 5.402 0.759 1.00 96.25 101 LEU A N 1
ATOM 809 C CA . LEU A 1 101 ? -3.733 5.855 -0.049 1.00 96.25 101 LEU A CA 1
ATOM 810 C C . LEU A 1 101 ? -3.236 4.671 -0.871 1.00 96.25 101 LEU A C 1
ATOM 812 O O . LEU A 1 101 ? -2.954 3.609 -0.322 1.00 96.25 101 LEU A O 1
ATOM 816 N N . ASP A 1 102 ? -3.109 4.865 -2.174 1.00 95.88 102 ASP A N 1
ATOM 817 C CA . ASP A 1 102 ? -2.549 3.902 -3.112 1.00 95.88 102 ASP A CA 1
ATOM 818 C C . ASP A 1 102 ? -1.506 4.618 -3.964 1.00 95.88 102 ASP A C 1
ATOM 820 O O . ASP A 1 102 ? -1.817 5.567 -4.685 1.00 95.88 102 ASP A O 1
ATOM 824 N N . TYR A 1 103 ? -0.257 4.197 -3.820 1.00 96.50 103 TYR A N 1
ATOM 825 C CA . TYR A 1 103 ? 0.871 4.735 -4.550 1.00 96.50 103 TYR A CA 1
ATOM 826 C C . TYR A 1 103 ? 1.575 3.608 -5.293 1.00 96.50 103 TYR A C 1
ATOM 828 O O . TYR A 1 103 ? 2.023 2.633 -4.684 1.00 96.50 103 TYR A O 1
ATOM 836 N N . ARG A 1 104 ? 1.677 3.751 -6.612 1.00 95.38 104 ARG A N 1
ATOM 837 C CA . ARG A 1 104 ? 2.299 2.771 -7.500 1.00 95.38 104 ARG A CA 1
ATOM 838 C C . ARG A 1 104 ? 3.322 3.494 -8.353 1.00 95.38 104 ARG A C 1
ATOM 840 O O . ARG A 1 104 ? 3.036 4.568 -8.875 1.00 95.38 104 ARG A O 1
ATOM 847 N N . PHE A 1 105 ? 4.526 2.955 -8.442 1.00 96.31 105 PHE A N 1
ATOM 848 C CA . PHE A 1 105 ? 5.599 3.598 -9.184 1.00 96.31 105 PHE A CA 1
ATOM 849 C C . PHE A 1 105 ? 6.504 2.578 -9.847 1.00 96.31 105 PHE A C 1
ATOM 851 O O . PHE A 1 105 ? 6.656 1.444 -9.386 1.00 96.31 105 PHE A O 1
ATOM 858 N N . GLY A 1 106 ? 7.123 3.005 -10.930 1.00 96.06 106 GLY A N 1
ATOM 859 C CA . GLY A 1 106 ? 7.981 2.160 -11.727 1.00 96.06 106 GLY A CA 1
ATOM 860 C C . GLY A 1 106 ? 8.568 2.928 -12.887 1.00 96.06 106 GLY A C 1
ATOM 861 O O . GLY A 1 106 ? 8.554 4.159 -12.918 1.00 96.06 106 GLY A O 1
ATOM 862 N N . ASP A 1 107 ? 9.092 2.186 -13.841 1.00 93.94 107 ASP A N 1
ATOM 863 C CA . ASP A 1 107 ? 9.700 2.751 -15.028 1.00 93.94 107 ASP A CA 1
ATOM 864 C C . ASP A 1 107 ? 9.434 1.853 -16.220 1.00 93.94 107 ASP A C 1
ATOM 866 O O . ASP A 1 107 ? 9.014 0.710 -16.086 1.00 93.94 107 ASP A O 1
ATOM 870 N N . THR A 1 108 ? 9.594 2.400 -17.409 1.00 89.75 108 THR A N 1
ATOM 871 C CA . THR A 1 108 ? 9.517 1.633 -18.643 1.00 89.75 108 THR A CA 1
ATOM 872 C C . THR A 1 108 ? 10.633 2.117 -19.541 1.00 89.75 108 THR A C 1
ATOM 874 O O . THR A 1 108 ? 10.784 3.324 -19.749 1.00 89.75 108 THR A O 1
ATOM 877 N N . SER A 1 109 ? 11.432 1.178 -20.036 1.00 86.75 109 SER A N 1
ATOM 878 C CA . SER A 1 109 ? 12.495 1.471 -20.991 1.00 86.75 109 SER A CA 1
ATOM 879 C C . SER A 1 109 ? 12.014 1.160 -22.400 1.00 86.75 109 SER A C 1
ATOM 881 O O . SER A 1 109 ? 11.356 0.147 -22.625 1.00 86.75 109 SER A O 1
ATOM 883 N N . PHE A 1 110 ? 12.340 2.025 -23.351 1.00 81.12 110 PHE A N 1
ATOM 884 C CA . PHE A 1 110 ? 12.121 1.761 -24.764 1.00 81.12 110 PHE A CA 1
ATOM 885 C C . PHE A 1 110 ? 13.380 2.087 -25.555 1.00 81.12 110 PHE A C 1
ATOM 887 O O . PHE A 1 110 ? 14.118 3.026 -25.246 1.00 81.12 110 PHE A O 1
ATOM 894 N N . GLU A 1 111 ? 13.615 1.276 -26.577 1.00 81.06 111 GLU A N 1
ATOM 895 C CA . GLU A 1 111 ? 14.682 1.485 -27.541 1.00 81.06 111 GLU A CA 1
ATOM 896 C C . GLU A 1 111 ? 14.066 2.135 -28.775 1.00 81.06 111 GLU A C 1
ATOM 898 O O . GLU A 1 111 ? 13.133 1.598 -29.376 1.00 81.06 111 GLU A O 1
ATOM 903 N N . MET A 1 112 ? 14.554 3.318 -29.130 1.00 71.56 112 MET A N 1
ATOM 904 C CA . MET A 1 112 ? 14.225 3.938 -30.403 1.00 71.56 112 MET A CA 1
ATOM 905 C C . MET A 1 112 ? 15.367 3.643 -31.370 1.00 71.56 112 MET A C 1
ATOM 907 O O . MET A 1 112 ? 16.465 4.189 -31.233 1.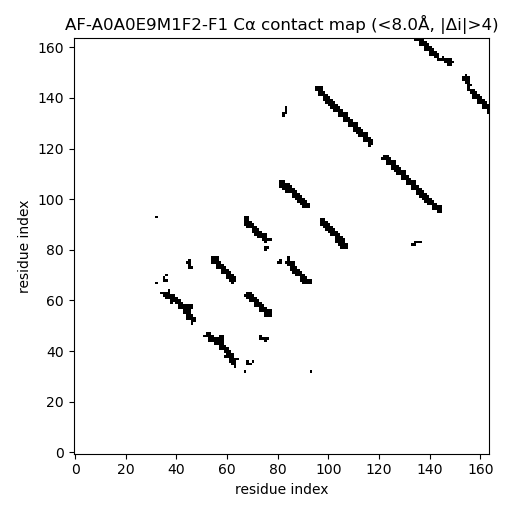00 71.56 112 MET A O 1
ATOM 911 N N . GLU A 1 113 ? 15.090 2.768 -32.334 1.00 77.62 113 GLU A N 1
ATOM 912 C CA . GLU A 1 113 ? 15.962 2.477 -33.467 1.00 77.62 113 GLU A CA 1
ATOM 913 C C . GLU A 1 113 ? 15.327 3.034 -34.743 1.00 77.62 113 GLU A C 1
ATOM 915 O O . GLU A 1 113 ? 14.148 2.803 -35.022 1.00 77.62 113 GLU A O 1
ATOM 920 N N . GLY A 1 114 ? 16.091 3.811 -35.505 1.00 74.44 114 GLY A N 1
ATOM 921 C CA . GLY A 1 114 ? 15.594 4.438 -36.721 1.00 74.44 114 GLY A CA 1
ATOM 922 C C . GLY A 1 114 ? 16.711 4.796 -37.686 1.00 74.44 114 GLY A C 1
ATOM 923 O O . GLY A 1 114 ? 17.841 5.071 -37.285 1.00 74.44 114 GLY A O 1
ATOM 924 N N . PHE A 1 115 ? 16.369 4.805 -38.970 1.00 74.75 115 PHE A N 1
ATOM 925 C CA . PHE A 1 115 ? 17.243 5.279 -40.031 1.00 74.75 115 PHE A CA 1
ATOM 926 C C . PHE A 1 115 ? 16.738 6.637 -40.509 1.00 74.75 115 PHE A C 1
ATOM 928 O O . PHE A 1 115 ? 15.595 6.751 -40.951 1.00 74.75 115 PHE A O 1
ATOM 935 N N . TYR A 1 116 ? 17.582 7.660 -40.425 1.00 69.19 116 TYR A N 1
ATOM 936 C CA . TYR A 1 116 ? 17.314 8.950 -41.052 1.00 69.19 116 TYR A CA 1
ATOM 937 C C . TYR A 1 116 ? 18.039 9.003 -42.392 1.00 69.19 116 TYR A C 1
ATOM 939 O O . TYR A 1 116 ? 19.250 8.789 -42.448 1.00 69.19 116 TYR A O 1
ATOM 947 N N . THR A 1 117 ? 17.290 9.287 -43.456 1.00 69.12 117 THR A N 1
ATOM 948 C CA . THR A 1 117 ? 17.843 9.638 -44.766 1.00 69.12 117 THR A CA 1
ATOM 949 C C . THR A 1 117 ? 17.720 11.144 -44.948 1.00 69.12 117 THR A C 1
ATOM 951 O O . THR A 1 117 ? 16.681 11.729 -44.637 1.00 69.12 117 THR A O 1
ATOM 954 N N . ASN A 1 118 ? 18.805 11.782 -45.374 1.00 65.75 118 ASN A N 1
ATOM 955 C CA . ASN A 1 118 ? 18.776 13.176 -45.785 1.00 65.75 118 ASN A CA 1
ATOM 956 C C . ASN A 1 118 ? 18.482 13.220 -47.292 1.00 65.75 118 ASN A C 1
ATOM 958 O O . ASN A 1 118 ? 19.244 12.643 -48.066 1.00 65.75 118 ASN A O 1
ATOM 962 N N . GLU A 1 119 ? 17.394 13.887 -47.696 1.00 69.50 119 GLU A N 1
ATOM 963 C CA . GLU A 1 119 ? 16.971 13.979 -49.105 1.00 69.50 119 GLU A CA 1
ATOM 964 C C . GLU A 1 119 ? 18.029 14.632 -50.015 1.00 69.50 119 GLU A C 1
ATOM 966 O O . GLU A 1 119 ? 17.999 14.414 -51.224 1.00 69.50 119 GLU A O 1
ATOM 971 N N . GLU A 1 120 ? 18.974 15.401 -49.460 1.00 72.56 120 GLU A N 1
ATOM 972 C CA . GLU A 1 120 ? 20.026 16.068 -50.239 1.00 72.56 120 GLU A CA 1
ATOM 973 C C . GLU A 1 120 ? 21.282 15.216 -50.483 1.00 72.56 120 GLU A C 1
ATOM 975 O O . GLU A 1 120 ? 22.002 15.503 -51.436 1.00 72.56 120 GLU A O 1
ATOM 980 N N . ASP A 1 121 ? 21.566 14.195 -49.665 1.00 63.53 121 ASP A N 1
ATOM 981 C CA . ASP A 1 121 ? 22.943 13.673 -49.559 1.00 63.53 121 ASP A CA 1
ATOM 982 C C . ASP A 1 121 ? 23.063 12.131 -49.506 1.00 63.53 121 ASP A C 1
ATOM 984 O O . ASP A 1 121 ? 24.153 11.605 -49.312 1.00 63.53 121 ASP A O 1
ATOM 988 N N . ASP A 1 122 ? 21.965 11.381 -49.689 1.00 66.44 122 ASP A N 1
ATOM 989 C CA . ASP A 1 122 ? 21.902 9.897 -49.795 1.00 66.44 122 ASP A CA 1
ATOM 990 C C . ASP A 1 122 ? 22.558 9.104 -48.630 1.00 66.44 122 ASP A C 1
ATOM 992 O O . ASP A 1 122 ? 22.665 7.875 -48.649 1.00 66.44 122 ASP A O 1
ATOM 996 N N . PHE A 1 123 ? 22.982 9.790 -47.563 1.00 64.75 123 PHE A N 1
ATOM 997 C CA . PHE A 1 123 ? 23.539 9.189 -46.355 1.00 64.75 123 PHE A CA 1
ATOM 998 C C . PHE A 1 123 ? 22.427 8.652 -45.444 1.00 64.75 123 PHE A C 1
ATOM 1000 O O . PHE A 1 123 ? 21.437 9.333 -45.162 1.00 64.75 123 PHE A O 1
ATOM 1007 N N . ILE A 1 124 ? 22.629 7.432 -44.934 1.00 71.12 124 ILE A N 1
ATOM 1008 C CA . ILE A 1 124 ? 21.761 6.784 -43.945 1.00 71.12 124 ILE A CA 1
ATOM 1009 C C . ILE A 1 124 ? 22.431 6.871 -42.572 1.00 71.12 124 ILE A C 1
ATOM 1011 O O . ILE A 1 124 ? 23.500 6.297 -42.360 1.00 71.12 124 ILE A O 1
ATOM 1015 N N . TYR A 1 125 ? 21.782 7.539 -41.619 1.00 72.31 125 TYR A N 1
ATOM 1016 C CA . TYR A 1 125 ? 22.213 7.570 -40.221 1.00 72.31 125 TYR A CA 1
ATOM 1017 C C . TYR A 1 125 ? 21.354 6.622 -39.389 1.00 72.31 125 TYR A C 1
ATOM 1019 O O . TYR A 1 125 ? 20.139 6.797 -39.317 1.00 72.31 125 TYR A O 1
ATOM 1027 N N . GLY A 1 126 ? 21.982 5.638 -38.743 1.00 71.19 126 GLY A N 1
ATOM 1028 C CA . GLY A 1 126 ? 21.336 4.820 -37.718 1.00 71.19 126 GLY A CA 1
ATOM 1029 C C . GLY A 1 126 ? 21.387 5.533 -36.371 1.00 71.19 126 GLY A C 1
ATOM 1030 O O . GLY A 1 126 ? 22.471 5.817 -35.862 1.00 71.19 126 GLY A O 1
ATOM 1031 N N . VAL A 1 127 ? 20.229 5.822 -35.786 1.00 71.75 127 VAL A N 1
ATOM 1032 C CA . VAL A 1 127 ? 20.127 6.226 -34.382 1.00 71.75 127 VAL A CA 1
ATOM 1033 C C . VAL A 1 127 ? 19.670 5.038 -33.554 1.00 71.75 127 VAL A C 1
ATOM 1035 O O . VAL A 1 127 ? 18.686 4.384 -33.882 1.00 71.75 127 VAL A O 1
ATOM 1038 N N . ASN A 1 128 ? 20.381 4.787 -32.462 1.00 76.06 128 ASN A N 1
ATOM 1039 C CA . ASN A 1 128 ? 19.936 3.905 -31.397 1.00 76.06 128 ASN A CA 1
ATOM 1040 C C . ASN A 1 128 ? 19.983 4.718 -30.103 1.00 76.06 128 ASN A C 1
ATOM 1042 O O . ASN A 1 128 ? 21.045 5.207 -29.709 1.00 76.06 128 ASN A O 1
ATOM 1046 N N . THR A 1 129 ? 18.827 4.932 -29.482 1.00 74.12 129 THR A N 1
ATOM 1047 C CA . THR A 1 129 ? 18.751 5.582 -28.175 1.00 74.12 129 THR A CA 1
ATOM 1048 C C . THR A 1 129 ? 17.863 4.778 -27.241 1.00 74.12 129 THR A C 1
ATOM 1050 O O . THR A 1 129 ? 16.757 4.375 -27.597 1.00 74.12 129 THR A O 1
ATOM 1053 N N . GLN A 1 130 ? 18.372 4.548 -26.035 1.00 81.69 130 GLN A N 1
ATOM 1054 C CA . GLN A 1 130 ? 17.628 3.949 -24.939 1.00 81.69 130 GLN A CA 1
ATOM 1055 C C . GLN A 1 130 ? 17.087 5.075 -24.060 1.00 81.69 130 GLN A C 1
ATOM 1057 O O . GLN A 1 130 ? 17.847 5.923 -23.586 1.00 81.69 130 GLN A O 1
ATOM 1062 N N . GLN A 1 131 ? 15.774 5.094 -23.854 1.00 82.81 131 GLN A N 1
ATOM 1063 C CA . GLN A 1 131 ? 15.104 6.066 -22.997 1.00 82.81 131 GLN A CA 1
ATOM 1064 C C . GLN A 1 131 ? 14.300 5.343 -21.919 1.00 82.81 131 GLN A C 1
ATOM 1066 O O . GLN A 1 131 ? 13.640 4.342 -22.189 1.00 82.81 131 GLN A O 1
ATOM 1071 N N . THR A 1 132 ? 14.338 5.873 -20.696 1.00 88.31 132 THR A N 1
ATOM 1072 C CA . THR A 1 132 ? 13.582 5.353 -19.550 1.00 88.31 132 THR A CA 1
ATOM 1073 C C . THR A 1 132 ? 12.616 6.422 -19.056 1.00 88.31 132 THR A C 1
ATOM 1075 O O . THR A 1 132 ? 13.030 7.537 -18.735 1.00 88.31 132 THR A O 1
ATOM 1078 N N . ILE A 1 133 ? 11.329 6.084 -18.979 1.00 89.56 133 ILE A N 1
ATOM 1079 C CA . ILE A 1 133 ? 10.277 6.948 -18.429 1.00 89.56 133 ILE A CA 1
ATOM 1080 C C . ILE A 1 133 ? 9.888 6.429 -17.052 1.00 89.56 133 ILE A C 1
ATOM 1082 O O . ILE A 1 133 ? 9.609 5.243 -16.901 1.00 89.56 133 ILE A O 1
ATOM 1086 N N . TYR A 1 134 ? 9.827 7.325 -16.069 1.00 93.12 134 TYR A N 1
ATOM 1087 C CA . TYR A 1 134 ? 9.328 7.025 -14.729 1.00 93.12 134 TYR A CA 1
ATOM 1088 C C . TYR A 1 134 ? 7.826 7.289 -14.645 1.00 93.12 134 TYR A C 1
ATOM 1090 O O . TYR A 1 134 ? 7.350 8.353 -15.043 1.00 93.12 134 TYR A O 1
ATOM 1098 N N . HIS A 1 135 ? 7.090 6.331 -14.092 1.00 94.69 135 HIS A N 1
ATOM 1099 C CA . HIS A 1 135 ? 5.645 6.397 -13.915 1.00 94.69 135 HIS A CA 1
ATOM 1100 C C . HIS A 1 135 ? 5.301 6.495 -12.427 1.00 94.69 135 HIS A C 1
ATOM 1102 O O . HIS A 1 135 ? 5.848 5.761 -11.600 1.00 94.69 135 HIS A O 1
ATOM 1108 N N . HIS A 1 136 ? 4.381 7.402 -12.089 1.00 95.06 136 HIS A N 1
ATOM 1109 C CA . HIS A 1 136 ? 3.939 7.656 -10.721 1.00 95.06 136 HIS A CA 1
ATOM 1110 C C . HIS A 1 136 ? 2.417 7.748 -10.669 1.00 95.06 136 HIS A C 1
ATOM 1112 O O . HIS A 1 136 ? 1.823 8.738 -11.071 1.00 95.06 136 HIS A O 1
ATOM 1118 N N . TYR A 1 137 ? 1.786 6.737 -10.097 1.00 95.00 137 TYR A N 1
ATOM 1119 C CA . TYR A 1 137 ? 0.357 6.716 -9.846 1.00 95.00 137 TYR A CA 1
ATOM 1120 C C . TYR A 1 137 ? 0.088 6.971 -8.366 1.00 95.00 137 TYR A C 1
ATOM 1122 O O . TYR A 1 137 ? 0.605 6.254 -7.511 1.00 95.00 137 TYR A O 1
ATOM 1130 N N . LEU A 1 138 ? -0.760 7.949 -8.056 1.00 95.94 138 LEU A N 1
ATOM 1131 C CA . LEU A 1 138 ? -1.158 8.277 -6.691 1.00 95.94 138 LEU A CA 1
ATOM 1132 C C . LEU A 1 138 ? -2.676 8.455 -6.600 1.00 95.94 138 LEU A C 1
ATOM 1134 O O . LEU A 1 138 ? -3.262 9.341 -7.221 1.00 95.94 138 LEU A O 1
ATOM 1138 N N . ARG A 1 139 ? -3.323 7.660 -5.754 1.00 95.69 139 ARG A N 1
ATOM 1139 C CA . ARG A 1 139 ? -4.731 7.815 -5.385 1.00 95.69 139 ARG A CA 1
ATOM 1140 C C . ARG A 1 139 ? -4.834 8.035 -3.884 1.00 95.69 139 ARG A C 1
ATOM 1142 O O . ARG A 1 139 ? -4.310 7.245 -3.106 1.00 95.69 139 ARG A O 1
ATOM 1149 N N . ALA A 1 140 ? -5.538 9.084 -3.483 1.00 96.00 140 ALA A N 1
ATOM 1150 C CA . ALA A 1 140 ? -5.819 9.380 -2.085 1.00 96.00 140 ALA A CA 1
ATOM 1151 C C . ALA A 1 140 ? -7.318 9.637 -1.906 1.00 96.00 140 ALA A C 1
ATOM 1153 O O . ALA A 1 140 ? -7.926 10.363 -2.692 1.00 96.00 140 ALA A O 1
ATOM 1154 N N . GLY A 1 141 ? -7.922 9.045 -0.883 1.00 95.12 141 GLY A N 1
ATOM 1155 C CA . GLY A 1 141 ? -9.357 9.123 -0.639 1.00 95.12 141 GLY A CA 1
ATOM 1156 C C . GLY A 1 141 ? -9.707 9.165 0.840 1.00 95.12 141 GLY A C 1
ATOM 1157 O O . GLY A 1 141 ? -8.932 8.742 1.698 1.00 95.12 141 GLY A O 1
ATOM 1158 N N . ALA A 1 142 ? -10.893 9.690 1.125 1.00 94.19 142 ALA A N 1
ATOM 1159 C CA . ALA A 1 142 ? -11.526 9.654 2.427 1.00 94.19 142 ALA A CA 1
ATOM 1160 C C . ALA A 1 142 ? -13.019 9.331 2.273 1.00 94.19 142 ALA A C 1
ATOM 1162 O O . ALA A 1 142 ? -13.734 9.967 1.497 1.00 94.19 142 ALA A O 1
ATOM 1163 N N . SER A 1 143 ? -13.518 8.369 3.040 1.00 92.94 143 SER A N 1
ATOM 1164 C CA . SER A 1 143 ? -14.933 7.989 3.036 1.00 92.94 143 SER A CA 1
ATOM 1165 C C . SER A 1 143 ? -15.494 7.901 4.451 1.00 92.94 143 SER A C 1
ATOM 1167 O O . SER A 1 143 ? -14.768 7.685 5.427 1.00 92.94 143 SER A O 1
ATOM 1169 N N . LEU A 1 144 ? -16.805 8.102 4.580 1.00 90.88 144 LEU A N 1
ATOM 1170 C CA . LEU A 1 144 ? -17.506 7.923 5.848 1.00 90.88 144 LEU A CA 1
ATOM 1171 C C . LEU A 1 144 ? -18.224 6.567 5.860 1.00 90.88 144 LEU A C 1
ATOM 1173 O O . LEU A 1 144 ? -19.036 6.312 4.969 1.00 90.88 144 LEU A O 1
ATOM 1177 N N . PRO A 1 145 ? -18.024 5.720 6.885 1.00 85.38 145 PRO A N 1
ATOM 1178 C CA . PRO A 1 145 ? -18.633 4.391 6.950 1.00 85.38 145 PRO A CA 1
ATOM 1179 C C . PRO A 1 145 ? -20.087 4.421 7.459 1.00 85.38 145 PRO A C 1
ATOM 1181 O O . PRO A 1 145 ? -20.516 3.523 8.182 1.00 85.38 145 PRO A O 1
ATOM 1184 N N . PHE A 1 146 ? -20.857 5.466 7.138 1.00 83.50 146 PHE A N 1
ATOM 1185 C CA . PHE A 1 146 ? -22.253 5.586 7.562 1.00 83.50 146 PHE A CA 1
ATOM 1186 C C . PHE A 1 146 ? -23.196 5.054 6.490 1.00 83.50 146 PHE A C 1
ATOM 1188 O O . PHE A 1 146 ? -23.140 5.466 5.332 1.00 83.50 146 PHE A O 1
ATOM 1195 N N . ASN A 1 147 ? -24.130 4.195 6.897 1.00 81.25 147 ASN A N 1
ATOM 1196 C CA . ASN A 1 147 ? -25.236 3.795 6.042 1.00 81.25 147 ASN A CA 1
ATOM 1197 C C . ASN A 1 147 ? -26.399 4.785 6.208 1.00 81.25 147 ASN A C 1
ATOM 1199 O O . ASN A 1 147 ? -27.142 4.720 7.185 1.00 81.25 147 ASN A O 1
ATOM 1203 N N . ILE A 1 148 ? -26.551 5.700 5.249 1.00 86.38 148 ILE A N 1
ATOM 1204 C CA . ILE A 1 148 ? -27.660 6.672 5.195 1.00 86.38 148 ILE A CA 1
ATOM 1205 C C . ILE A 1 148 ? -28.758 6.251 4.200 1.00 86.38 148 ILE A C 1
ATOM 1207 O O . ILE A 1 148 ? -29.575 7.069 3.767 1.00 86.38 148 ILE A O 1
ATOM 1211 N N . SER A 1 149 ? -28.772 4.973 3.815 1.00 90.19 149 SER A N 1
ATOM 1212 C CA . SER A 1 149 ? -29.757 4.396 2.897 1.00 90.19 149 SER A CA 1
ATOM 1213 C C . SER A 1 149 ? -31.158 4.396 3.518 1.00 90.19 149 SER A C 1
ATOM 1215 O O . SER A 1 149 ? -31.319 4.186 4.720 1.00 90.19 149 SER A O 1
ATOM 1217 N N . ARG A 1 150 ? -32.197 4.618 2.704 1.00 90.94 150 ARG A N 1
ATOM 1218 C CA . ARG A 1 150 ? -33.60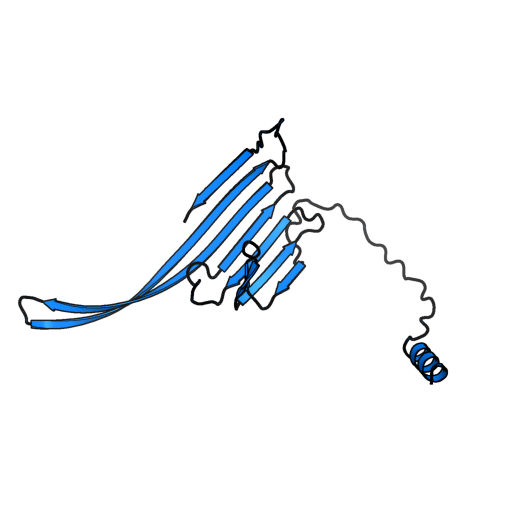1 4.614 3.155 1.00 90.94 150 ARG A CA 1
ATOM 1219 C C . ARG A 1 150 ? -34.512 4.021 2.083 1.00 90.94 150 ARG A C 1
ATOM 1221 O O . ARG A 1 150 ? -34.522 4.493 0.947 1.00 90.94 150 ARG A O 1
ATOM 1228 N N . GLY A 1 151 ? -35.324 3.033 2.466 1.00 93.19 151 GLY A N 1
ATOM 1229 C CA . GLY A 1 151 ? -36.208 2.320 1.541 1.00 93.19 151 GLY A CA 1
ATOM 1230 C C . GLY A 1 151 ? -35.404 1.584 0.468 1.00 93.19 151 GLY A C 1
ATOM 1231 O O . GLY A 1 151 ? -34.465 0.865 0.789 1.00 93.19 151 GLY A O 1
ATOM 1232 N N . HIS A 1 152 ? -35.743 1.807 -0.802 1.00 90.19 152 HIS A N 1
ATOM 1233 C CA . HIS A 1 152 ? -35.062 1.204 -1.955 1.00 90.19 152 HIS A CA 1
ATOM 1234 C C . HIS A 1 152 ? -33.803 1.961 -2.417 1.00 90.19 152 HIS A C 1
ATOM 1236 O O . HIS A 1 152 ? -33.211 1.597 -3.428 1.00 90.19 152 HIS A O 1
ATOM 1242 N N . TYR A 1 153 ? -33.392 3.021 -1.712 1.00 90.56 153 TYR A N 1
ATOM 1243 C CA . TYR A 1 153 ? -32.280 3.875 -2.134 1.00 90.56 153 TYR A CA 1
ATOM 1244 C C . TYR A 1 153 ? -31.046 3.671 -1.258 1.00 90.56 153 TYR A C 1
ATOM 1246 O O . TYR A 1 153 ? -31.095 3.938 -0.053 1.00 90.56 153 TYR A O 1
ATOM 1254 N N . SER A 1 154 ? -29.933 3.274 -1.883 1.00 89.38 154 SER A N 1
ATOM 1255 C CA . SER A 1 154 ? -28.608 3.252 -1.256 1.00 89.38 154 SER A CA 1
ATOM 1256 C C . SER A 1 154 ? -27.964 4.638 -1.299 1.00 89.38 154 SER A C 1
ATOM 1258 O O . SER A 1 154 ? -28.052 5.331 -2.313 1.00 89.38 154 SER A O 1
ATOM 1260 N N . ARG A 1 155 ? -27.350 5.069 -0.193 1.00 87.19 155 ARG A N 1
ATOM 1261 C CA . ARG A 1 155 ? -26.689 6.378 -0.077 1.00 87.19 155 ARG A CA 1
ATOM 1262 C C . ARG A 1 155 ? -25.384 6.240 0.711 1.00 87.19 155 ARG A C 1
ATOM 1264 O O . ARG A 1 155 ? -25.376 5.627 1.777 1.00 87.19 155 ARG A O 1
ATOM 1271 N N . HIS A 1 156 ? -24.312 6.837 0.200 1.00 85.81 156 HIS A N 1
ATOM 1272 C CA . HIS A 1 156 ? -22.979 6.880 0.809 1.00 85.81 156 HIS A CA 1
ATOM 1273 C C . HIS A 1 156 ? -22.312 8.236 0.517 1.00 85.81 156 HIS A C 1
ATOM 1275 O O . HIS A 1 156 ? -22.752 8.958 -0.378 1.00 85.81 156 HIS A O 1
ATOM 1281 N N . PHE A 1 157 ? -21.282 8.596 1.290 1.00 83.31 157 PHE A N 1
ATOM 1282 C CA . PHE A 1 157 ? -20.472 9.800 1.076 1.00 83.31 157 PHE A CA 1
ATOM 1283 C C . PHE A 1 157 ? -19.000 9.415 0.920 1.00 83.31 157 PHE A C 1
ATOM 1285 O O . PHE A 1 157 ? -18.423 8.772 1.802 1.00 83.31 157 PHE A O 1
ATOM 1292 N N . GLU A 1 158 ? -18.401 9.846 -0.185 1.00 82.75 158 GLU A N 1
ATOM 1293 C CA . GLU A 1 158 ? -17.011 9.581 -0.541 1.00 82.75 158 GLU A CA 1
ATOM 1294 C C . GLU A 1 158 ? -16.388 10.846 -1.142 1.00 82.75 158 GLU A C 1
ATOM 1296 O O . GLU A 1 158 ? -17.023 11.544 -1.934 1.00 82.75 158 GLU A O 1
ATOM 1301 N N . ALA A 1 159 ? -15.152 11.149 -0.751 1.00 82.81 159 ALA A N 1
ATOM 1302 C CA . ALA A 1 159 ? -14.341 12.215 -1.323 1.00 82.81 159 ALA A CA 1
ATOM 1303 C C . ALA A 1 159 ? -12.963 11.652 -1.697 1.00 82.81 159 ALA A C 1
ATOM 1305 O O . ALA A 1 159 ? -12.336 10.967 -0.893 1.00 82.81 159 ALA A O 1
ATOM 1306 N N . GLY A 1 160 ? -12.457 11.946 -2.895 1.00 82.25 160 GLY A N 1
ATOM 1307 C CA . GLY A 1 160 ? -11.164 11.419 -3.334 1.00 82.25 160 GLY A CA 1
ATOM 1308 C C . GLY A 1 160 ? -10.506 12.227 -4.444 1.00 82.25 160 GLY A C 1
ATOM 1309 O O . GLY A 1 160 ? -11.156 13.008 -5.135 1.00 82.25 160 GLY A O 1
ATOM 1310 N N . ALA A 1 161 ? -9.198 12.027 -4.595 1.00 81.75 161 ALA A N 1
ATOM 1311 C CA . ALA A 1 161 ? -8.357 12.607 -5.631 1.00 81.75 161 ALA A CA 1
ATOM 1312 C C . ALA A 1 161 ? -7.474 11.521 -6.270 1.00 81.75 161 ALA A C 1
ATOM 1314 O O . ALA A 1 161 ? -7.021 10.583 -5.608 1.00 81.75 161 ALA A O 1
ATOM 1315 N N . ARG A 1 162 ? -7.220 11.659 -7.574 1.00 81.75 162 ARG A N 1
ATOM 1316 C CA . ARG A 1 162 ? -6.377 10.757 -8.366 1.00 81.75 162 ARG A CA 1
ATOM 1317 C C . ARG A 1 162 ? -5.397 11.580 -9.196 1.00 81.75 162 ARG A C 1
ATOM 1319 O O . ARG A 1 162 ? -5.815 12.502 -9.888 1.00 81.75 162 ARG A O 1
ATOM 1326 N N . LEU A 1 163 ? -4.126 11.211 -9.133 1.00 77.88 163 LEU A N 1
ATOM 1327 C CA . LEU A 1 163 ? -3.024 11.746 -9.924 1.00 77.88 163 LEU A CA 1
ATOM 1328 C C . LEU A 1 163 ? -2.339 10.563 -10.625 1.00 77.88 163 LEU A C 1
ATOM 1330 O O . LEU A 1 163 ? -2.181 9.495 -10.030 1.00 77.88 163 LEU A O 1
ATOM 1334 N N . THR A 1 164 ? -2.010 10.730 -11.901 1.00 75.19 164 THR A N 1
ATOM 1335 C CA . THR A 1 164 ? -1.432 9.696 -12.776 1.00 75.19 164 THR A CA 1
ATOM 1336 C C . THR A 1 164 ? -0.234 10.241 -13.514 1.00 75.19 164 THR A C 1
ATOM 1338 O O . THR A 1 164 ? -0.308 11.446 -13.850 1.00 75.19 164 THR A O 1
#

Foldseek 3Di:
DVVVVVVVVVVVDDPPDPDVPPCDDDDDDDDDLPPQFDWDDKDCWDADPVPRDTAHWIKTWGADPVSQKIKIWIAHPPLVCQQFRIWIWIWGRSPQKIKIKIKGKHKDKDWDWDWDADPVPRDTDTDTDIDMDIHIKIKIWIWGPDFPADDPGTDTDIDIDIDD

Mean predicted aligned error: 11.7 Å

Organism: NCBI:txid1236989

pLDDT: mean 85.73, std 10.78, range [58.47, 97.5]

Secondary structure (DSSP, 8-state):
-HHHHHHHHHHHS----------------PPPTT----EEEEESSEEETTTTEEESEEEEEEE-TTS-EEEEEEEE--GGGGGG-EEEEEEE-TTSSEEEEEEEEEEEEEEEEEEEEPTTT-PEEEEEEEEEEEEEEEEEEEEE-----BTTB---EEEEEEE-

Radius of gyration: 28.42 Å; Cα contacts (8 Å, |Δi|>4): 310; chains: 1; bounding box: 60×70×88 Å

Sequence (164 aa):
MIHQLVEDLTHQEPVVEKTEATSHPYPVKKYSKWNLLNVHSWAPTFVNFSGENIYTGLSVMSQNLLGTTIITAGYNGNPAYESEKYNINLTYRGLYPIFDLDYRFGDTSFEMEGFYTNEEDDFIYGVNTQQTIYHHYLRAGASLPFNISRGHYSRHFEAGARLT